Protein AF-A0A841U822-F1 (afdb_monomer_lite)

Structure (mmCIF, N/CA/C/O backbone):
data_AF-A0A841U822-F1
#
_entry.id   AF-A0A841U822-F1
#
loop_
_atom_site.group_PDB
_atom_site.id
_atom_site.type_symbol
_atom_site.label_atom_id
_atom_site.label_alt_id
_atom_site.label_comp_id
_atom_site.label_asym_id
_atom_site.label_entity_id
_atom_site.label_seq_id
_atom_site.pdbx_PDB_ins_code
_atom_site.Cartn_x
_atom_site.Cartn_y
_atom_site.Cartn_z
_atom_site.occupancy
_atom_site.B_iso_or_equiv
_atom_site.auth_seq_id
_atom_site.auth_comp_id
_atom_site.auth_asym_id
_atom_site.auth_atom_id
_atom_site.pdbx_PDB_model_num
ATOM 1 N N . MET A 1 1 ? -4.828 3.366 47.027 1.00 54.91 1 MET A N 1
ATOM 2 C CA . MET A 1 1 ? -6.217 3.077 46.590 1.00 54.91 1 MET A CA 1
ATOM 3 C C . MET A 1 1 ? -6.610 3.989 45.416 1.00 54.91 1 MET A C 1
ATOM 5 O O . MET A 1 1 ? -7.686 4.562 45.426 1.00 54.91 1 MET A O 1
ATOM 9 N N . SER A 1 2 ? -5.741 4.163 44.415 1.00 62.22 2 SER A N 1
ATOM 10 C CA . SER A 1 2 ? -5.908 5.170 43.342 1.00 62.22 2 SER A CA 1
ATOM 11 C C . SER A 1 2 ? -5.759 4.576 41.937 1.00 62.22 2 SER A C 1
ATOM 13 O O . SER A 1 2 ? -6.453 4.997 41.016 1.00 62.22 2 SER A O 1
ATOM 15 N N . GLU A 1 3 ? -4.951 3.523 41.796 1.00 69.69 3 GLU A N 1
ATOM 16 C CA . GLU A 1 3 ? -4.734 2.801 40.532 1.00 69.69 3 GLU A CA 1
ATOM 17 C C . GLU A 1 3 ? -6.043 2.295 39.896 1.00 69.69 3 GLU A C 1
ATOM 19 O O . GLU A 1 3 ? -6.278 2.450 38.699 1.00 69.69 3 GLU A O 1
ATOM 24 N N . GLY A 1 4 ? -6.948 1.736 40.710 1.00 75.81 4 GLY A N 1
ATOM 25 C CA . GLY A 1 4 ? -8.214 1.181 40.220 1.00 75.81 4 GLY A CA 1
ATOM 26 C C . GLY A 1 4 ? -9.161 2.241 39.652 1.00 75.81 4 GLY A C 1
ATOM 27 O O . GLY A 1 4 ? -9.825 2.007 38.645 1.00 75.81 4 GLY A O 1
ATOM 28 N N . THR A 1 5 ? -9.197 3.432 40.255 1.00 82.94 5 THR A N 1
ATOM 29 C CA . THR A 1 5 ? -10.050 4.531 39.781 1.00 82.94 5 THR A CA 1
ATOM 30 C C . THR A 1 5 ? -9.534 5.160 38.493 1.00 82.94 5 THR A C 1
ATOM 32 O O . THR A 1 5 ? -10.341 5.578 37.666 1.00 82.94 5 THR A O 1
ATOM 35 N N . ASP A 1 6 ? -8.218 5.196 38.283 1.00 77.50 6 ASP A N 1
ATOM 36 C CA . ASP A 1 6 ? -7.653 5.724 37.039 1.00 77.50 6 ASP A CA 1
ATOM 37 C C . ASP A 1 6 ? -7.824 4.752 35.868 1.00 77.50 6 ASP A C 1
ATOM 39 O O . ASP A 1 6 ? -8.161 5.186 34.765 1.00 77.50 6 ASP A O 1
ATOM 43 N N . LEU A 1 7 ? -7.745 3.439 36.113 1.00 82.25 7 LEU A N 1
ATOM 44 C CA . LEU A 1 7 ? -8.117 2.420 35.123 1.00 82.25 7 LEU A CA 1
ATOM 45 C C . LEU A 1 7 ? -9.587 2.536 34.705 1.00 82.25 7 LEU A C 1
ATOM 47 O O . LEU A 1 7 ? -9.897 2.510 33.512 1.00 82.25 7 LEU A O 1
ATOM 51 N N . LEU A 1 8 ? -10.495 2.723 35.668 1.00 84.56 8 LEU A N 1
ATOM 52 C CA . LEU A 1 8 ? -11.921 2.894 35.382 1.00 84.56 8 LEU A CA 1
ATOM 53 C C . LEU A 1 8 ? -12.197 4.147 34.542 1.00 84.56 8 LEU A C 1
ATOM 55 O O . LEU A 1 8 ? -12.987 4.077 33.598 1.00 84.56 8 LEU A O 1
ATOM 59 N N . LYS A 1 9 ? -11.523 5.271 34.816 1.00 81.12 9 LYS A N 1
ATOM 60 C CA . LYS A 1 9 ? -11.629 6.490 33.991 1.00 81.12 9 LYS A CA 1
ATOM 61 C C . LYS A 1 9 ? -11.156 6.247 32.558 1.00 81.12 9 LYS A C 1
ATOM 63 O O . LYS A 1 9 ? -11.804 6.697 31.617 1.00 81.12 9 LYS A O 1
ATOM 68 N N . LEU A 1 10 ? -10.062 5.508 32.381 1.00 78.75 10 LEU A N 1
ATOM 69 C CA . LEU A 1 10 ? -9.492 5.185 31.070 1.00 78.75 10 LEU A CA 1
ATOM 70 C C . LEU A 1 10 ? -10.443 4.330 30.225 1.00 78.75 10 LEU A C 1
ATOM 72 O O . LEU A 1 10 ? -10.690 4.635 29.056 1.00 78.75 10 LEU A O 1
ATOM 76 N N . VAL A 1 11 ? -11.012 3.287 30.834 1.00 84.25 11 VAL A N 1
ATOM 77 C CA . VAL A 1 11 ? -11.998 2.415 30.183 1.00 84.25 11 VAL A CA 1
ATOM 78 C C . VAL A 1 11 ? -13.261 3.203 29.844 1.00 84.25 11 VAL A C 1
ATOM 80 O O . VAL A 1 11 ? -13.735 3.143 28.712 1.00 84.25 11 VAL A O 1
ATOM 83 N N . THR A 1 12 ? -13.762 4.001 30.787 1.00 87.88 12 THR A N 1
ATOM 84 C CA . THR A 1 12 ? -14.983 4.796 30.598 1.00 87.88 12 THR A CA 1
ATOM 85 C C . THR A 1 12 ? -14.815 5.823 29.484 1.00 87.88 12 THR A C 1
ATOM 87 O O . THR A 1 12 ? -15.673 5.904 28.613 1.00 87.88 12 THR A O 1
ATOM 90 N N . ASN A 1 13 ? -13.689 6.541 29.434 1.00 80.81 13 ASN A N 1
ATOM 91 C CA . ASN A 1 13 ? -13.423 7.511 28.371 1.00 80.81 13 ASN A CA 1
ATOM 92 C C . ASN A 1 13 ? -13.360 6.846 26.989 1.00 80.81 13 ASN A C 1
ATOM 94 O O . ASN A 1 13 ? -13.875 7.394 26.016 1.00 80.81 13 ASN A O 1
ATOM 98 N N . ARG A 1 14 ? -12.776 5.643 26.894 1.00 78.88 14 ARG A N 1
ATOM 99 C CA . ARG A 1 14 ? -12.671 4.906 25.627 1.00 78.88 14 ARG A CA 1
ATOM 100 C C . ARG A 1 14 ? -14.017 4.353 25.159 1.00 78.88 14 ARG A C 1
ATOM 102 O O . ARG A 1 14 ? -14.291 4.375 23.963 1.00 78.88 14 ARG A O 1
ATOM 109 N N . VAL A 1 15 ? -14.856 3.891 26.088 1.00 85.31 15 VAL A N 1
ATOM 110 C CA . VAL A 1 15 ? -16.215 3.413 25.790 1.00 85.31 15 VAL A CA 1
ATOM 111 C C . VAL A 1 15 ? -17.138 4.579 25.448 1.00 85.31 15 VAL A C 1
ATOM 113 O O . VAL A 1 15 ? -17.855 4.495 24.458 1.00 85.31 15 VAL A O 1
ATOM 116 N N . ALA A 1 16 ? -17.081 5.684 26.194 1.00 83.81 16 ALA A N 1
ATOM 117 C CA . ALA A 1 16 ? -17.858 6.887 25.910 1.00 83.81 16 ALA A CA 1
ATOM 118 C C . ALA A 1 16 ? -17.534 7.430 24.514 1.00 83.81 16 ALA A C 1
ATOM 120 O O . ALA A 1 16 ? -18.451 7.610 23.724 1.00 83.81 16 ALA A O 1
ATOM 121 N N . ALA A 1 17 ? -16.248 7.568 24.171 1.00 74.75 17 ALA A N 1
ATOM 122 C CA . ALA A 1 17 ? -15.825 7.993 22.836 1.00 74.75 17 ALA A CA 1
ATOM 123 C C . ALA A 1 17 ? -16.322 7.051 21.723 1.00 74.75 17 ALA A C 1
ATOM 125 O O . ALA A 1 17 ? -16.665 7.506 20.633 1.00 74.75 17 ALA A O 1
ATOM 126 N N . TYR A 1 18 ? -16.386 5.743 21.992 1.00 69.44 18 TYR A N 1
ATOM 127 C CA . TYR A 1 18 ? -16.885 4.749 21.040 1.00 69.44 18 TYR A CA 1
ATOM 128 C C . TYR A 1 18 ? -18.414 4.775 20.896 1.00 69.44 18 TYR A C 1
ATOM 130 O O . TYR A 1 18 ? -18.922 4.591 19.798 1.00 69.44 18 TYR A O 1
ATOM 138 N N . LEU A 1 19 ? -19.149 5.028 21.983 1.00 79.19 19 LEU A N 1
ATOM 139 C CA . LEU A 1 19 ? -20.610 5.150 21.975 1.00 79.19 19 LEU A CA 1
ATOM 140 C C . LEU A 1 19 ? -21.080 6.471 21.352 1.00 79.19 19 LEU A C 1
ATOM 142 O O . LEU A 1 19 ? -22.123 6.498 20.706 1.00 79.19 19 LEU A O 1
ATOM 146 N N . THR A 1 20 ? -20.325 7.558 21.534 1.00 72.00 20 THR A N 1
ATOM 147 C CA . THR A 1 20 ? -20.638 8.874 20.953 1.00 72.00 20 THR A CA 1
ATOM 148 C C . THR A 1 20 ? -20.224 8.999 19.495 1.00 72.00 20 THR A C 1
ATOM 150 O O . THR A 1 20 ? -20.677 9.921 18.825 1.00 72.00 20 THR A O 1
ATOM 153 N N . THR A 1 21 ? -19.357 8.112 19.004 1.00 73.06 21 THR A N 1
ATOM 154 C CA . THR A 1 21 ? -18.988 8.056 17.588 1.00 73.06 21 THR A CA 1
ATOM 155 C C . THR A 1 21 ? -19.917 7.052 16.903 1.00 73.06 21 THR A C 1
ATOM 157 O O . THR A 1 21 ? -19.691 5.846 17.026 1.00 73.06 21 THR A O 1
ATOM 160 N N . PRO A 1 22 ? -20.986 7.491 16.212 1.00 63.16 22 PRO A N 1
ATOM 161 C CA . PRO A 1 22 ? -21.827 6.573 15.462 1.00 63.16 22 PRO A CA 1
ATOM 162 C C . PRO A 1 22 ? -20.989 5.882 14.383 1.00 63.16 22 PRO A C 1
ATOM 164 O O . PRO A 1 22 ? -19.999 6.422 13.890 1.00 63.16 22 PRO A O 1
ATOM 167 N N . ALA A 1 23 ? -21.403 4.674 14.001 1.00 58.03 23 ALA A N 1
ATOM 168 C CA . ALA A 1 23 ? -20.762 3.799 13.013 1.00 58.03 23 ALA A CA 1
ATOM 169 C C . ALA A 1 23 ? -20.644 4.385 11.581 1.00 58.03 23 ALA A C 1
ATOM 171 O O . ALA A 1 23 ? -20.376 3.648 10.634 1.00 58.03 23 ALA A O 1
ATOM 172 N N . GLU A 1 24 ? -20.834 5.692 11.433 1.00 54.84 24 GLU A N 1
ATOM 173 C CA . GLU A 1 24 ? -20.822 6.488 10.211 1.00 54.84 24 GLU A CA 1
ATOM 174 C C . GLU A 1 24 ? -19.413 6.621 9.608 1.00 54.84 24 GLU A C 1
ATOM 176 O O . GLU A 1 24 ? -19.264 6.787 8.404 1.00 54.84 24 GLU A O 1
ATOM 181 N N . GLU A 1 25 ? -18.346 6.420 10.392 1.00 54.94 25 GLU A N 1
ATOM 182 C CA . GLU A 1 25 ? -16.975 6.377 9.851 1.00 54.94 25 GLU A CA 1
ATOM 183 C C . GLU A 1 25 ? -16.564 4.986 9.322 1.00 54.94 25 GLU A C 1
ATOM 185 O O . GLU A 1 25 ? -15.381 4.704 9.107 1.00 54.94 25 GLU A O 1
ATOM 190 N N . LYS A 1 26 ? -17.528 4.080 9.100 1.00 56.59 26 LYS A N 1
ATOM 191 C CA . LYS A 1 26 ? -17.288 2.848 8.328 1.00 56.59 26 LYS A CA 1
ATOM 192 C C . LYS A 1 26 ? -17.432 3.044 6.821 1.00 56.59 26 LYS A C 1
ATOM 194 O O . LYS A 1 26 ? -17.104 2.127 6.076 1.00 56.59 26 LYS A O 1
ATOM 199 N N . GLU A 1 27 ? -17.814 4.236 6.369 1.00 57.88 27 GLU A N 1
ATOM 200 C CA . GLU A 1 27 ? -17.789 4.616 4.955 1.00 57.88 27 GLU A CA 1
ATOM 201 C C . GLU A 1 27 ? -16.526 5.403 4.592 1.00 57.88 27 GLU A C 1
ATOM 203 O O . GLU A 1 27 ? -16.546 6.328 3.785 1.00 57.88 27 GLU A O 1
ATOM 208 N N . LYS A 1 28 ? -15.360 5.017 5.126 1.00 62.19 28 LYS A N 1
ATOM 209 C CA . LYS A 1 28 ? -14.149 5.274 4.335 1.00 62.19 28 LYS A CA 1
ATOM 210 C C . LYS A 1 28 ? -14.337 4.443 3.074 1.00 62.19 28 LYS A C 1
ATOM 212 O O . LYS A 1 28 ? -14.505 3.232 3.231 1.00 62.19 28 LYS A O 1
ATOM 217 N N . PRO A 1 29 ? -14.342 5.025 1.859 1.00 61.09 29 PRO A N 1
ATOM 218 C CA . PRO A 1 29 ? -14.390 4.228 0.649 1.00 61.09 29 PRO A CA 1
ATOM 219 C C . PRO A 1 29 ? -13.179 3.311 0.724 1.00 61.09 29 PRO A C 1
ATOM 221 O O . PRO A 1 29 ? -12.037 3.755 0.583 1.00 61.09 29 PRO A O 1
ATOM 224 N N . VAL A 1 30 ? -13.420 2.045 1.075 1.00 64.50 30 VAL A N 1
ATOM 225 C CA . VAL A 1 30 ? -12.393 1.020 1.119 1.00 64.50 30 VAL A CA 1
ATOM 226 C C . VAL A 1 30 ? -11.920 0.982 -0.310 1.00 64.50 30 VAL A C 1
ATOM 228 O O . VAL A 1 30 ? -12.656 0.521 -1.182 1.00 64.50 30 VAL A O 1
ATOM 231 N N . LYS A 1 31 ? -10.760 1.602 -0.554 1.00 68.69 31 LYS A N 1
ATOM 232 C CA . LYS A 1 31 ? -10.186 1.747 -1.886 1.00 68.69 31 LYS A CA 1
ATOM 233 C C . LYS A 1 31 ? -10.357 0.384 -2.547 1.00 68.69 31 LYS A C 1
ATOM 235 O O . LYS A 1 31 ? -9.909 -0.594 -1.932 1.00 68.69 31 LYS A O 1
ATOM 240 N N . PRO A 1 32 ? -11.099 0.292 -3.668 1.00 72.00 32 PRO A N 1
ATOM 241 C CA . PRO A 1 32 ? -11.510 -0.994 -4.205 1.00 72.00 32 PRO A CA 1
ATOM 242 C C . PRO A 1 32 ? -10.259 -1.851 -4.283 1.00 72.00 32 PRO A C 1
ATOM 244 O O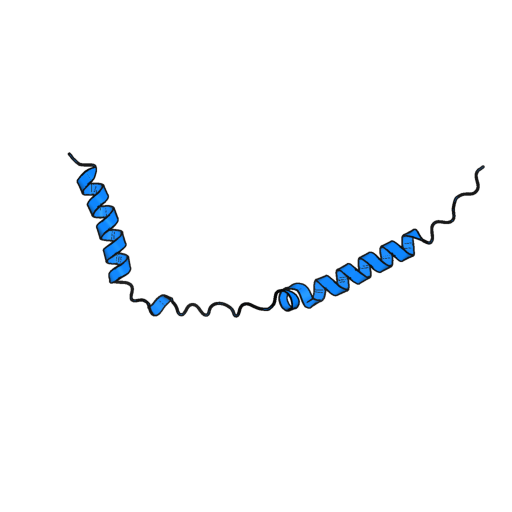 . PRO A 1 32 ? -9.234 -1.386 -4.791 1.00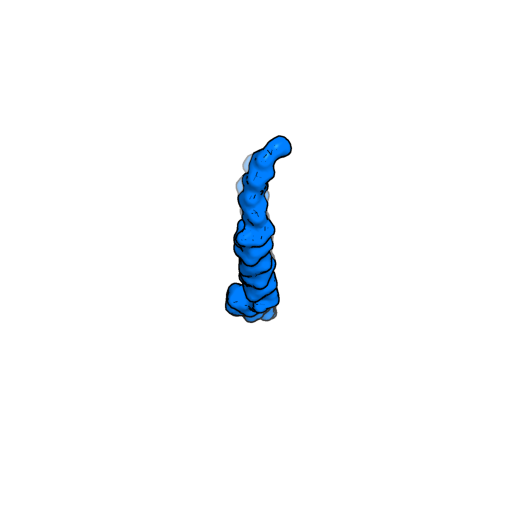 72.00 32 PRO A O 1
ATOM 247 N N . ARG A 1 33 ? -10.300 -3.027 -3.641 1.00 77.44 33 ARG A N 1
ATOM 248 C CA . ARG A 1 33 ? -9.159 -3.942 -3.575 1.00 77.44 33 ARG A CA 1
ATOM 249 C C . ARG A 1 33 ? -8.868 -4.357 -5.006 1.00 77.44 33 ARG A C 1
ATOM 251 O O . ARG A 1 33 ? -9.488 -5.274 -5.533 1.00 77.44 33 ARG A O 1
ATOM 258 N N . VAL A 1 34 ? -7.996 -3.599 -5.657 1.00 80.31 34 VAL A N 1
ATOM 259 C CA . VAL A 1 34 ? -7.592 -3.866 -7.025 1.00 80.31 34 VAL A CA 1
ATOM 260 C C . VAL A 1 34 ? -6.927 -5.237 -7.039 1.00 80.31 34 VAL A C 1
ATOM 262 O O . VAL A 1 34 ? -6.172 -5.552 -6.112 1.00 80.31 34 VAL A O 1
ATOM 265 N N . PRO A 1 35 ? -7.211 -6.075 -8.046 1.00 83.62 35 PRO A N 1
ATOM 266 C 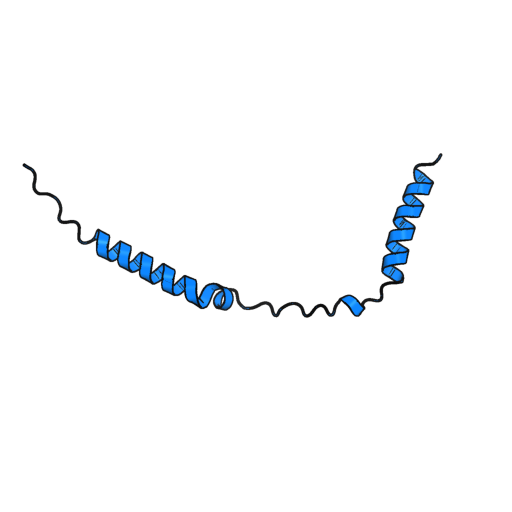CA . PRO A 1 35 ? -6.500 -7.327 -8.209 1.00 83.62 35 PRO A CA 1
ATOM 267 C C . PRO A 1 35 ? -4.996 -7.054 -8.194 1.00 83.62 35 PRO A C 1
ATOM 269 O O . PRO A 1 35 ? -4.533 -6.106 -8.834 1.00 83.62 35 PRO A O 1
ATOM 272 N N . TRP A 1 36 ? -4.230 -7.886 -7.486 1.00 79.44 36 TRP A N 1
ATOM 273 C CA . TRP A 1 36 ? -2.764 -7.808 -7.468 1.00 79.44 36 TRP A CA 1
ATOM 274 C C . TRP A 1 36 ? -2.197 -7.697 -8.891 1.00 79.44 36 TRP A C 1
ATOM 276 O O . TRP A 1 36 ? -1.318 -6.888 -9.167 1.00 79.44 36 TRP A O 1
ATOM 286 N N . THR A 1 37 ? -2.787 -8.428 -9.836 1.00 78.25 37 THR A N 1
ATOM 287 C CA . THR A 1 37 ? -2.441 -8.395 -11.258 1.00 78.25 37 THR A CA 1
ATOM 288 C C . THR A 1 37 ? -2.496 -6.988 -11.862 1.00 78.25 37 THR A C 1
ATOM 290 O O . THR A 1 37 ? -1.636 -6.640 -12.663 1.00 78.25 37 THR A O 1
ATOM 293 N N . THR A 1 38 ? -3.461 -6.155 -11.458 1.00 81.75 38 THR A N 1
ATOM 294 C CA . THR A 1 38 ? -3.595 -4.763 -11.918 1.00 81.75 38 THR A CA 1
ATOM 295 C C . THR A 1 38 ? -2.568 -3.844 -11.258 1.00 81.75 38 THR A C 1
ATOM 297 O O . THR A 1 38 ? -2.070 -2.930 -11.908 1.00 81.75 38 THR A O 1
ATOM 300 N N . GLN A 1 39 ? -2.201 -4.096 -9.997 1.00 82.56 39 GLN A N 1
ATOM 301 C CA . GLN A 1 39 ? -1.175 -3.312 -9.293 1.00 82.56 39 GLN A CA 1
ATOM 302 C C . GLN A 1 39 ? 0.209 -3.454 -9.938 1.00 82.56 39 GLN A C 1
ATOM 304 O O . GLN A 1 39 ? 0.994 -2.510 -9.912 1.00 82.56 39 GLN A O 1
ATOM 309 N N . TRP A 1 40 ? 0.485 -4.606 -10.552 1.00 85.69 40 TRP A N 1
ATOM 310 C CA . TRP A 1 40 ? 1.790 -4.929 -11.135 1.00 85.69 40 TRP A CA 1
ATOM 311 C C . TRP A 1 40 ? 1.781 -5.047 -12.664 1.00 85.69 40 TRP A C 1
ATOM 313 O O . TRP A 1 40 ? 2.780 -5.472 -13.248 1.00 85.69 40 TRP A O 1
ATOM 323 N N . PHE A 1 41 ? 0.691 -4.639 -13.325 1.00 83.75 41 PHE A N 1
ATOM 324 C CA . PHE A 1 41 ? 0.465 -4.854 -14.761 1.00 83.75 41 PHE A CA 1
ATOM 325 C C . PHE A 1 41 ? 1.569 -4.304 -15.692 1.00 83.75 41 PHE A C 1
ATOM 327 O O . PHE A 1 41 ? 1.776 -4.859 -16.760 1.00 83.75 41 PHE A O 1
ATOM 334 N N . GLY A 1 42 ? 2.349 -3.291 -15.318 1.00 83.19 42 GLY A N 1
ATOM 335 C CA . GLY A 1 42 ? 3.500 -2.843 -16.126 1.00 83.19 42 GLY A CA 1
ATOM 336 C C . GLY A 1 42 ? 4.829 -3.507 -15.750 1.00 83.19 42 GLY A C 1
ATOM 337 O O . GLY A 1 42 ? 5.667 -3.778 -16.607 1.00 83.19 42 GLY A O 1
ATOM 338 N N . MET A 1 43 ? 5.024 -3.798 -14.462 1.00 88.38 43 MET A N 1
ATOM 339 C CA . MET A 1 43 ? 6.312 -4.262 -13.935 1.00 88.38 43 MET A CA 1
ATOM 340 C C . MET A 1 43 ? 6.561 -5.745 -14.218 1.00 88.38 43 MET A C 1
ATOM 342 O O . MET A 1 43 ? 7.704 -6.136 -14.438 1.00 88.38 43 MET A O 1
ATOM 346 N N . VAL A 1 44 ? 5.505 -6.566 -14.255 1.00 89.88 44 VAL A N 1
ATOM 347 C CA . VAL A 1 44 ? 5.603 -7.998 -14.589 1.00 89.88 44 VAL A CA 1
ATOM 348 C C . VAL A 1 44 ? 6.116 -8.228 -16.021 1.00 89.88 44 VAL A C 1
ATOM 350 O O . VAL A 1 44 ? 7.138 -8.904 -16.161 1.00 89.88 44 VAL A O 1
ATOM 353 N N . PRO A 1 45 ? 5.495 -7.672 -17.086 1.00 88.19 45 PRO A N 1
ATOM 354 C CA . PRO A 1 45 ? 6.016 -7.845 -18.442 1.00 88.19 45 PRO A CA 1
ATOM 355 C C . PRO A 1 45 ? 7.402 -7.206 -18.618 1.00 88.19 45 PRO A C 1
ATOM 357 O O . PRO A 1 45 ? 8.263 -7.807 -19.254 1.00 88.19 45 PRO A O 1
ATOM 360 N N . MET A 1 46 ? 7.667 -6.056 -17.985 1.00 89.19 46 MET A N 1
ATOM 361 C CA . MET A 1 46 ? 8.981 -5.402 -18.028 1.00 89.19 46 MET A CA 1
ATOM 362 C C . MET A 1 46 ? 10.088 -6.266 -17.402 1.00 89.19 46 MET A C 1
ATOM 364 O O . MET A 1 46 ? 11.146 -6.448 -18.002 1.00 89.19 46 MET A O 1
ATOM 368 N N . GLY A 1 47 ? 9.846 -6.852 -16.225 1.00 90.81 47 GLY A N 1
ATOM 369 C CA . GLY A 1 47 ? 10.792 -7.768 -15.581 1.00 90.81 47 GLY A CA 1
ATOM 370 C C . GLY A 1 47 ? 11.039 -9.033 -16.407 1.00 90.81 47 GLY A C 1
ATOM 371 O O . GLY A 1 47 ? 12.170 -9.512 -16.485 1.00 90.81 47 GLY A O 1
ATOM 372 N N . MET A 1 48 ? 10.003 -9.537 -17.085 1.00 92.00 48 MET A N 1
ATOM 373 C CA . MET A 1 48 ? 10.124 -10.679 -17.991 1.00 92.00 48 MET A CA 1
ATOM 374 C C . MET A 1 48 ? 10.976 -10.350 -19.225 1.00 92.00 48 MET A C 1
ATOM 376 O O . MET A 1 48 ? 11.795 -11.178 -19.618 1.00 92.00 48 MET A O 1
ATOM 380 N N . GLN A 1 49 ? 10.837 -9.151 -19.804 1.00 89.25 49 GLN A N 1
ATOM 381 C CA . GLN A 1 49 ? 11.688 -8.692 -20.909 1.00 89.25 49 GLN A CA 1
ATOM 382 C C . GLN A 1 49 ? 13.157 -8.589 -20.486 1.00 89.25 49 GLN A C 1
ATOM 384 O O . GLN A 1 49 ? 14.013 -9.163 -21.153 1.00 89.25 49 GLN A O 1
ATOM 389 N N . ILE A 1 50 ? 13.440 -7.957 -19.341 1.00 90.75 50 ILE A N 1
ATOM 390 C CA . ILE A 1 50 ? 14.807 -7.824 -18.806 1.00 90.75 50 ILE A CA 1
ATOM 391 C C . ILE A 1 50 ? 15.448 -9.202 -18.582 1.00 90.75 50 ILE A C 1
ATOM 393 O O . ILE A 1 50 ? 16.602 -9.424 -18.943 1.00 90.75 50 ILE A O 1
ATOM 397 N N . TRP A 1 51 ? 14.699 -10.154 -18.019 1.00 91.69 51 TRP A N 1
ATOM 398 C CA . TRP A 1 51 ? 15.178 -11.525 -17.833 1.00 91.69 51 TRP A CA 1
ATOM 399 C C . TRP A 1 51 ? 15.455 -12.240 -19.160 1.00 91.69 51 TRP A C 1
ATOM 401 O O . TRP A 1 51 ? 16.437 -12.978 -19.278 1.00 91.69 51 TRP A O 1
ATOM 411 N N . TRP A 1 52 ? 14.605 -12.026 -20.165 1.00 91.50 52 TRP A N 1
ATOM 412 C CA . TRP A 1 52 ? 14.796 -12.612 -21.488 1.00 91.50 52 TRP A CA 1
ATOM 413 C C . TRP A 1 52 ? 16.037 -12.041 -22.182 1.00 91.50 52 TRP A C 1
ATOM 415 O O . TRP A 1 52 ? 16.783 -12.798 -22.804 1.00 91.50 52 TRP A O 1
ATOM 425 N N . ASP A 1 53 ? 16.290 -10.744 -22.032 1.00 86.56 53 ASP A N 1
ATOM 426 C CA . ASP A 1 53 ? 17.472 -10.082 -22.581 1.00 86.56 53 ASP A CA 1
ATOM 427 C C . ASP A 1 53 ? 18.761 -10.539 -21.875 1.00 86.56 53 ASP A C 1
ATOM 429 O O . ASP A 1 53 ? 19.736 -10.851 -22.557 1.00 86.56 53 ASP A O 1
ATOM 433 N N . ASP A 1 54 ? 18.764 -10.718 -20.544 1.00 85.06 54 ASP A N 1
ATOM 434 C CA . ASP A 1 54 ? 19.902 -11.319 -19.810 1.00 85.06 54 ASP A CA 1
ATOM 435 C C . ASP A 1 54 ? 20.178 -12.764 -20.262 1.00 85.06 54 ASP A C 1
ATOM 437 O O . ASP A 1 54 ? 21.326 -13.161 -20.481 1.00 85.06 54 ASP A O 1
ATOM 441 N N . LYS A 1 55 ? 19.118 -13.558 -20.469 1.00 84.81 55 LYS A N 1
ATOM 442 C CA . LYS A 1 55 ? 19.211 -14.927 -21.005 1.00 84.81 55 LYS A CA 1
ATOM 443 C C . LYS A 1 55 ? 19.816 -14.966 -22.411 1.00 84.81 55 LYS A C 1
ATOM 445 O O . LYS A 1 55 ? 20.595 -15.875 -22.707 1.00 84.81 55 LYS A O 1
ATOM 450 N N . ARG A 1 56 ? 19.462 -14.009 -23.274 1.00 78.75 56 ARG A N 1
ATOM 451 C CA . ARG A 1 56 ? 20.013 -13.898 -24.635 1.00 78.75 56 ARG A CA 1
ATOM 452 C C . ARG A 1 56 ? 21.467 -13.426 -24.601 1.00 78.75 56 ARG A C 1
ATOM 454 O O . ARG A 1 56 ? 22.310 -14.078 -25.202 1.00 78.75 56 ARG A O 1
ATOM 461 N N . GLY A 1 57 ? 21.786 -12.403 -23.808 1.00 69.81 57 GLY A N 1
ATOM 462 C CA . GLY A 1 57 ? 23.150 -11.880 -23.664 1.00 69.81 57 GLY A CA 1
ATOM 463 C C . GLY A 1 57 ? 24.151 -12.873 -23.058 1.00 69.81 57 GLY A C 1
ATOM 464 O O . GLY A 1 57 ? 25.319 -12.875 -23.434 1.00 69.81 57 GLY A O 1
ATOM 465 N N . LYS A 1 58 ? 23.715 -13.782 -22.173 1.00 60.00 58 LYS A N 1
ATOM 466 C CA . LYS A 1 58 ? 24.572 -14.869 -21.649 1.00 60.00 58 LYS A CA 1
ATOM 467 C C . LYS A 1 58 ? 24.8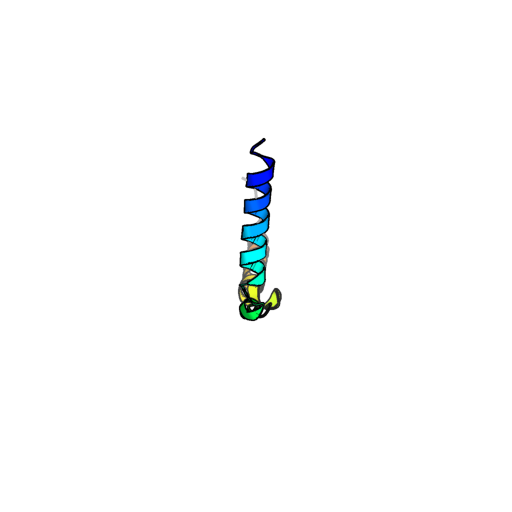64 -15.985 -22.650 1.00 60.00 58 LYS A C 1
ATOM 469 O O . LYS A 1 58 ? 25.809 -16.739 -22.430 1.00 60.00 58 LYS A O 1
ATOM 474 N N . SER A 1 59 ? 24.074 -16.098 -23.718 1.00 59.84 59 SER A N 1
ATOM 475 C CA . SER A 1 59 ? 24.289 -17.097 -24.772 1.00 59.84 59 SER A CA 1
ATOM 476 C C . SER A 1 59 ? 25.321 -16.637 -25.814 1.00 59.84 59 SER A C 1
ATOM 478 O O . SER A 1 59 ? 25.821 -17.464 -26.567 1.00 59.84 59 SER A O 1
ATOM 480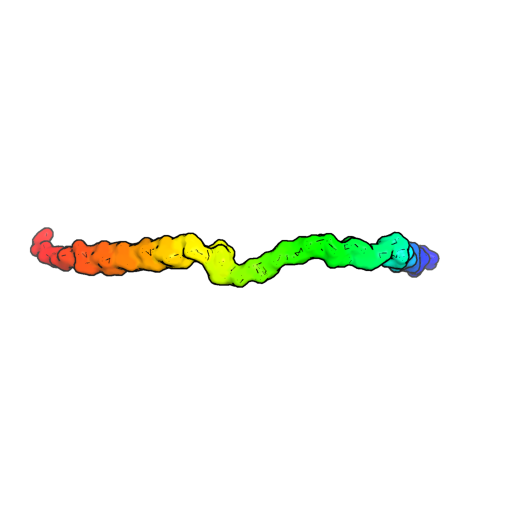 N N . ASP A 1 60 ? 25.693 -15.350 -25.802 1.00 60.56 60 ASP A N 1
ATOM 481 C CA . ASP A 1 60 ? 26.655 -14.714 -26.715 1.00 60.56 60 ASP A CA 1
ATOM 482 C C . ASP A 1 60 ? 28.050 -14.518 -26.095 1.00 60.56 60 ASP A C 1
ATOM 484 O O . ASP A 1 60 ? 28.818 -13.644 -26.493 1.00 60.56 60 ASP A O 1
ATOM 488 N N . LYS A 1 61 ? 28.422 -15.333 -25.099 1.00 60.09 61 LYS A N 1
ATOM 489 C CA . LYS A 1 61 ? 29.823 -15.408 -24.672 1.00 60.09 61 LYS A CA 1
ATOM 490 C C . LYS A 1 61 ? 30.524 -16.466 -25.529 1.00 60.09 61 LYS A C 1
ATOM 492 O O . LYS A 1 61 ? 30.390 -17.649 -25.209 1.00 60.09 61 LYS A O 1
ATOM 497 N N . PRO A 1 62 ? 31.280 -16.102 -26.587 1.00 59.44 62 PRO A N 1
ATOM 498 C CA . PRO A 1 62 ? 32.185 -17.052 -27.203 1.00 59.44 62 PRO A CA 1
ATOM 499 C C . PRO A 1 62 ? 33.177 -17.475 -26.122 1.00 59.44 62 PRO A C 1
ATOM 501 O O . PRO A 1 62 ? 33.875 -16.662 -25.510 1.00 59.44 62 PRO A O 1
ATOM 504 N N . GLN A 1 63 ? 33.157 -18.768 -25.832 1.00 63.06 63 GLN A N 1
ATOM 505 C CA . GLN A 1 63 ? 34.188 -19.461 -25.088 1.00 63.06 63 GLN A CA 1
ATOM 506 C C . GLN A 1 63 ? 35.558 -19.027 -25.626 1.00 63.06 63 GLN A C 1
ATOM 508 O O . GLN A 1 63 ? 35.824 -19.142 -26.821 1.00 63.06 63 GLN A O 1
ATOM 513 N N . ALA A 1 64 ? 36.398 -18.476 -24.750 1.00 66.19 64 ALA A N 1
ATOM 514 C CA . ALA A 1 64 ? 37.739 -18.031 -25.105 1.00 66.19 64 ALA A CA 1
ATOM 515 C C . ALA A 1 64 ? 38.551 -19.194 -25.707 1.00 66.19 64 ALA A C 1
ATOM 517 O O . ALA A 1 64 ? 38.565 -20.273 -25.108 1.00 66.19 64 ALA A O 1
ATOM 518 N N . PRO A 1 65 ? 39.275 -19.006 -26.823 1.00 63.31 65 PRO A N 1
ATOM 519 C CA . PRO A 1 65 ? 40.397 -19.865 -27.141 1.00 63.31 65 PRO A CA 1
ATOM 520 C C . PRO A 1 65 ? 41.622 -19.312 -26.410 1.00 63.31 65 PRO A C 1
ATOM 522 O O . PRO A 1 65 ? 41.946 -18.130 -26.524 1.00 63.31 65 PRO A O 1
ATOM 525 N N . GLY A 1 66 ? 42.258 -20.155 -25.600 1.00 69.75 66 GLY A N 1
ATOM 526 C CA . GLY A 1 66 ? 43.471 -19.786 -24.885 1.00 69.75 66 GLY A CA 1
ATOM 527 C C . GLY A 1 66 ? 44.580 -19.287 -25.813 1.00 69.75 66 GLY A C 1
ATOM 528 O O . GLY A 1 66 ? 44.713 -19.754 -26.943 1.00 69.75 66 GLY A O 1
ATOM 529 N N . SER A 1 67 ? 45.374 -18.351 -25.302 1.00 43.97 67 SER A N 1
ATOM 530 C CA . SER A 1 67 ? 46.812 -18.138 -25.526 1.00 43.97 67 SER A CA 1
ATOM 531 C C . SER A 1 67 ? 47.281 -17.074 -24.542 1.00 43.97 67 SER A C 1
ATOM 533 O O . SER A 1 67 ? 46.542 -16.076 -24.386 1.00 43.97 67 SER A O 1
#

InterPro domains:
  IPR025622 Forespore factor SpoIIIL [PF14038] (5-52)

Radius of gyration: 30.66 Å; chains: 1; bounding box: 69×29×74 Å

Organism: NCBI:txid557555

Foldseek 3Di:
DPVVVVVVVVVVVVVVVVVVDPPVVVPPVPPPPPPPCVVCVPVVVVVVVVVVVVVVVVVPPPDDDDD

Secondary structure (DSSP, 8-state):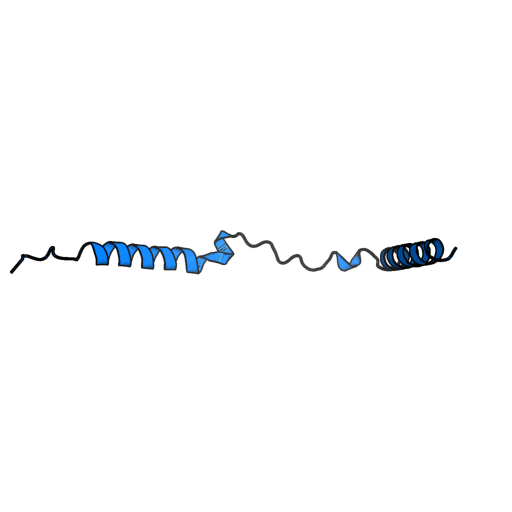
--HHHHHHHHHHHHHHHHHHS-GGGG-S-------HHHHTTTHHHHHHHHHHHHHHHGGG---PPP-

pLDDT: mean 74.95, std 11.88, range [43.97, 92.0]

Sequence (67 aa):
MSEGTDLLKLVTNRVAAYLTTPAEEKEKPVKPRVPWTTQWFGMVPMGMQIWWDDKRGKSDKPQAPGS